Protein AF-A0A0F9F1D7-F1 (afdb_monomer)

Organism: NCBI:txid412755

Radius of gyration: 15.23 Å; Cα contacts (8 Å, |Δi|>4): 170; chains: 1; bounding box: 33×45×37 Å

Mean predicted aligned error: 4.62 Å

pLDDT: mean 89.48, std 8.18, range [47.28, 97.5]

Sequence (133 aa):
MADKKYTYIVGISDLEMTWRLFEKRTKYEIRKCPYEAWYSFGDLELLHGLEDFDKFHKETRPDRKINKEFIYQVWKDWKPNIRLYYCKGSFALISWGKEKGYYLMAARNKSYKTEGQPSMILWQVMKDLNELG

Foldseek 3Di:
DPDDDDDDDQDLLPVVVSLVPDDPVLVQLQVQQPWAKDKDPDDVSLLVVQVLQQVQQCVVCVVDPDHSVNVSVVPVVQPPQWIWMFIVQKIWIWGDDPPDIDGDDIGGDPPDDRSNRVSNRVSVVSVVVSVVD

Solvent-accessible surface area (backbone atoms only — not comparable to full-atom values): 7709 Å² total; per-residue (Å²): 132,86,82,84,86,82,83,92,84,79,77,42,91,49,56,67,62,41,56,67,70,48,52,74,64,58,55,47,33,33,69,64,25,93,63,72,54,49,62,46,91,49,72,68,57,36,56,60,51,31,55,57,37,33,58,19,24,47,76,72,40,69,89,52,97,70,49,44,68,58,52,52,49,55,43,66,75,40,57,86,41,44,40,49,32,36,17,90,65,23,37,36,37,36,36,47,63,83,88,49,74,44,85,75,45,66,22,41,50,81,92,54,85,77,59,22,32,65,49,32,35,53,52,46,52,44,51,55,51,43,75,75,89

Secondary structure (DSSP, 8-state):
-PPPP-------SSHHHHHHHS-HHHHHHHHT--S--EE--SHHHHHHHHHHHHHHHHHH-TT----HHHHHHHHHHHTTSEEEEEETTEEEEEEE-SS-EEEEEEEE-SSS--SSHHHHHHHHHHHHHHHT-

Structure (mmCIF, N/CA/C/O backbone):
data_AF-A0A0F9F1D7-F1
#
_entry.id   AF-A0A0F9F1D7-F1
#
loop_
_atom_site.group_PDB
_atom_site.id
_atom_site.type_symbol
_atom_site.label_atom_id
_atom_site.label_alt_id
_atom_site.label_comp_id
_atom_site.label_asym_id
_atom_site.label_entity_id
_atom_site.label_seq_id
_atom_site.pdbx_PDB_ins_code
_atom_site.Cartn_x
_atom_site.Cartn_y
_atom_site.Cartn_z
_atom_site.occupancy
_atom_site.B_iso_or_equiv
_atom_site.auth_seq_id
_atom_site.auth_comp_id
_atom_site.auth_asym_id
_atom_site.auth_atom_id
_atom_site.pdbx_PDB_model_num
ATOM 1 N N . MET A 1 1 ? -16.918 -29.710 -7.744 1.00 47.28 1 MET A N 1
ATOM 2 C CA . MET A 1 1 ? -16.231 -29.345 -6.484 1.00 47.28 1 MET A CA 1
ATOM 3 C C . MET A 1 1 ? -16.415 -27.849 -6.310 1.00 47.28 1 MET A C 1
ATOM 5 O O . MET A 1 1 ? -16.200 -27.141 -7.280 1.00 47.28 1 MET A O 1
ATOM 9 N N . ALA A 1 2 ? -16.906 -27.370 -5.166 1.00 55.31 2 ALA A N 1
ATOM 10 C CA . ALA A 1 2 ? -17.010 -25.929 -4.940 1.00 55.31 2 ALA A CA 1
ATOM 11 C C . ALA A 1 2 ? -15.601 -25.366 -4.710 1.00 55.31 2 ALA A C 1
ATOM 13 O O . ALA A 1 2 ? -14.898 -25.834 -3.811 1.00 55.31 2 ALA A O 1
ATOM 14 N N . ASP A 1 3 ? -15.185 -24.402 -5.529 1.00 61.19 3 ASP A N 1
ATOM 15 C CA . ASP A 1 3 ? -13.893 -23.737 -5.380 1.00 61.19 3 ASP A CA 1
ATOM 16 C C . ASP A 1 3 ? -13.820 -23.050 -4.012 1.00 61.19 3 ASP A C 1
ATOM 18 O O . ASP A 1 3 ? -14.597 -22.142 -3.700 1.00 61.19 3 ASP A O 1
ATOM 22 N N . LYS A 1 4 ? -12.890 -23.498 -3.164 1.00 67.88 4 LYS A N 1
ATOM 23 C CA . LYS A 1 4 ? -12.643 -22.874 -1.862 1.00 67.88 4 LYS A CA 1
ATOM 24 C C . LYS A 1 4 ? -12.042 -21.485 -2.087 1.00 67.88 4 LYS A C 1
ATOM 26 O O . LYS A 1 4 ? -10.984 -21.353 -2.697 1.00 67.88 4 LYS A O 1
ATOM 31 N N . LYS A 1 5 ? -12.707 -20.447 -1.573 1.00 78.50 5 LYS A N 1
ATOM 32 C CA . LYS A 1 5 ? -12.206 -19.066 -1.578 1.00 78.50 5 LYS A CA 1
ATOM 33 C C . LYS A 1 5 ? -11.454 -18.805 -0.275 1.00 78.50 5 LYS A C 1
ATOM 35 O O . LYS A 1 5 ? -12.018 -18.981 0.800 1.00 78.50 5 LYS A O 1
ATOM 40 N N . TYR A 1 6 ? -10.197 -18.387 -0.379 1.00 84.62 6 TYR A N 1
ATOM 41 C CA . TYR A 1 6 ? -9.348 -18.054 0.765 1.00 84.62 6 TYR A CA 1
ATOM 42 C C . TYR A 1 6 ? -9.098 -16.545 0.819 1.00 84.62 6 TYR A C 1
ATOM 44 O O . TYR A 1 6 ? -8.950 -15.890 -0.214 1.00 84.62 6 TYR A O 1
ATOM 52 N N . THR A 1 7 ? -9.037 -15.985 2.026 1.00 87.00 7 THR A N 1
ATOM 53 C CA . THR A 1 7 ? -8.677 -14.582 2.268 1.00 87.00 7 THR A CA 1
ATOM 54 C C . THR A 1 7 ? -7.705 -14.522 3.436 1.00 87.00 7 THR A C 1
ATOM 56 O O . THR A 1 7 ? -7.928 -15.161 4.461 1.00 87.00 7 THR A O 1
ATOM 59 N N . TYR A 1 8 ? -6.623 -13.767 3.269 1.00 88.56 8 TYR A N 1
ATOM 60 C CA . TYR A 1 8 ? -5.636 -13.545 4.319 1.00 88.56 8 TYR A CA 1
ATOM 61 C C . TYR A 1 8 ? -6.043 -12.336 5.157 1.00 88.56 8 TYR A C 1
ATOM 63 O O . TYR A 1 8 ? -6.393 -11.292 4.608 1.00 88.56 8 TYR A O 1
ATOM 71 N N . ILE A 1 9 ? -5.988 -12.486 6.478 1.00 91.56 9 ILE A N 1
ATOM 72 C CA . ILE A 1 9 ? -6.307 -11.438 7.448 1.00 91.56 9 ILE A CA 1
ATOM 73 C C . ILE A 1 9 ? -5.097 -11.282 8.365 1.00 91.56 9 ILE A C 1
ATOM 75 O O . ILE A 1 9 ? -4.538 -12.276 8.825 1.00 91.56 9 ILE A O 1
ATOM 79 N N . VAL A 1 10 ? -4.702 -10.037 8.620 1.00 92.00 10 VAL A N 1
ATOM 80 C CA . VAL A 1 10 ? -3.616 -9.691 9.540 1.00 92.00 10 VAL A CA 1
ATOM 81 C C . VAL A 1 10 ? -4.203 -8.804 10.630 1.00 92.00 10 VAL A C 1
ATOM 83 O O . VAL A 1 10 ? -4.831 -7.793 10.323 1.00 92.00 10 VAL A O 1
ATOM 86 N N . GLY A 1 11 ? -4.031 -9.199 11.891 1.00 93.44 11 GLY A N 1
ATOM 87 C CA . GLY A 1 11 ? -4.350 -8.336 13.025 1.00 93.44 11 GLY A CA 1
ATOM 88 C C . GLY A 1 11 ? -3.284 -7.254 13.144 1.00 93.44 11 GLY A C 1
ATOM 89 O O . GLY A 1 11 ? -2.107 -7.581 13.076 1.00 93.44 11 GLY A O 1
ATOM 90 N N . ILE A 1 12 ? -3.701 -5.996 13.280 1.00 94.50 12 ILE A N 1
ATOM 91 C CA . ILE A 1 12 ? -2.797 -4.835 13.362 1.00 94.50 12 ILE A CA 1
ATOM 92 C C . ILE A 1 12 ? -3.054 -3.969 14.597 1.00 94.50 12 ILE A C 1
ATOM 94 O O . ILE A 1 12 ? -2.462 -2.909 14.712 1.00 94.50 12 ILE A O 1
ATOM 98 N N . SER A 1 13 ? -3.925 -4.402 15.516 1.00 93.50 13 SER A N 1
ATOM 99 C CA . SER A 1 13 ? -4.264 -3.658 16.740 1.00 93.50 13 SER A CA 1
ATOM 100 C C . SER A 1 13 ? -3.064 -3.468 17.673 1.00 93.50 13 SER A C 1
ATOM 102 O O . SER A 1 13 ? -2.979 -2.465 18.368 1.00 93.50 13 SER A O 1
ATOM 104 N N . ASP A 1 14 ? -2.138 -4.430 17.668 1.00 95.88 14 ASP A N 1
ATOM 105 C CA . ASP A 1 14 ? -0.845 -4.362 18.345 1.00 95.88 14 ASP A CA 1
ATOM 106 C C . ASP A 1 14 ? 0.256 -4.537 17.292 1.00 95.88 14 ASP A C 1
ATOM 108 O O . ASP A 1 14 ? 0.583 -5.654 16.870 1.00 95.88 14 ASP A O 1
ATOM 112 N N . LEU A 1 15 ? 0.805 -3.416 16.822 1.00 96.44 15 LEU A N 1
ATOM 113 C CA . LEU A 1 15 ? 1.847 -3.407 15.797 1.00 96.44 15 LEU A CA 1
ATOM 114 C C . LEU A 1 15 ? 3.147 -4.060 16.269 1.00 96.44 15 LEU A C 1
ATOM 116 O O . LEU A 1 15 ? 3.869 -4.629 15.448 1.00 96.44 15 LEU A O 1
ATOM 120 N N . GLU A 1 16 ? 3.451 -4.018 17.566 1.00 96.50 16 GLU A N 1
ATOM 121 C CA . GLU A 1 16 ? 4.656 -4.640 18.101 1.00 96.50 16 GLU A CA 1
ATOM 122 C C . GLU A 1 16 ? 4.534 -6.165 18.052 1.00 96.50 16 GLU A C 1
ATOM 124 O O . GLU A 1 16 ? 5.430 -6.849 17.542 1.00 96.50 16 GLU A O 1
ATOM 129 N N . MET A 1 17 ? 3.406 -6.708 18.512 1.00 96.69 17 MET A N 1
ATOM 130 C CA . MET A 1 17 ? 3.106 -8.135 18.406 1.00 96.69 17 MET A CA 1
ATOM 131 C C . MET A 1 17 ? 3.064 -8.580 16.943 1.00 96.69 17 MET A C 1
ATOM 133 O O . MET A 1 17 ? 3.693 -9.574 16.574 1.00 96.69 17 MET A O 1
ATOM 137 N N . THR A 1 18 ? 2.386 -7.811 16.090 1.00 95.56 18 THR A N 1
ATOM 138 C CA . THR A 1 18 ? 2.301 -8.072 14.646 1.00 95.56 18 THR A CA 1
ATOM 139 C C . THR A 1 18 ? 3.692 -8.159 14.028 1.00 95.56 18 THR A C 1
ATOM 141 O O . THR A 1 18 ? 4.024 -9.135 13.351 1.00 95.56 18 THR A O 1
ATOM 144 N N . TRP A 1 19 ? 4.551 -7.183 14.333 1.00 96.50 19 TRP A N 1
ATOM 145 C CA . TRP A 1 19 ? 5.936 -7.184 13.891 1.00 96.50 19 TRP A CA 1
ATOM 146 C C . TRP A 1 19 ? 6.687 -8.413 14.398 1.00 96.50 19 TRP A C 1
ATOM 148 O O . TRP A 1 19 ? 7.386 -9.065 13.625 1.00 96.50 19 TRP A O 1
ATOM 158 N N . ARG A 1 20 ? 6.551 -8.780 15.678 1.00 96.69 20 ARG A N 1
ATOM 159 C CA . ARG A 1 20 ? 7.207 -9.965 16.256 1.00 96.69 20 ARG A CA 1
ATOM 160 C C . ARG A 1 20 ? 6.801 -11.252 15.535 1.00 96.69 20 ARG A C 1
ATOM 162 O O . ARG A 1 20 ? 7.693 -12.060 15.267 1.00 96.69 20 ARG A O 1
ATOM 169 N N . LEU A 1 21 ? 5.533 -11.393 15.152 1.00 95.62 21 LEU A N 1
ATOM 170 C CA . LEU A 1 21 ? 4.997 -12.565 14.451 1.00 95.62 21 LEU A CA 1
ATOM 171 C C . LEU A 1 21 ? 5.449 -12.685 12.990 1.00 95.62 21 LEU A C 1
ATOM 173 O O . LEU A 1 21 ? 5.417 -13.784 12.437 1.00 95.62 21 LEU A O 1
ATOM 177 N N . PHE A 1 22 ? 5.913 -11.606 12.354 1.00 95.25 22 PHE A N 1
ATOM 178 C CA . PHE A 1 22 ? 6.456 -11.711 11.002 1.00 95.25 22 PHE A CA 1
ATOM 179 C C . PHE A 1 22 ? 7.673 -12.636 10.934 1.00 95.25 22 PHE A C 1
ATOM 181 O O . PHE A 1 22 ? 8.603 -12.566 11.750 1.00 95.25 22 PHE A O 1
ATOM 188 N N . GLU A 1 23 ? 7.707 -13.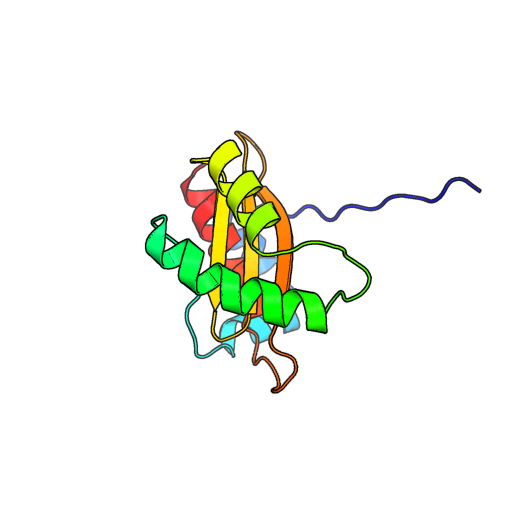450 9.880 1.00 95.50 23 GLU A N 1
ATOM 189 C CA . GLU A 1 23 ? 8.864 -14.268 9.541 1.00 95.50 23 GLU A CA 1
ATOM 190 C C . GLU A 1 23 ? 10.126 -13.410 9.380 1.00 95.50 23 GLU A C 1
ATOM 192 O O . GLU A 1 23 ? 10.086 -12.253 8.944 1.00 95.50 23 GLU A O 1
ATOM 197 N N . LYS A 1 24 ? 11.291 -14.009 9.663 1.00 96.69 24 LYS A N 1
ATOM 198 C CA . LYS A 1 24 ? 12.599 -13.353 9.500 1.00 96.69 24 LYS A CA 1
ATOM 199 C C . LYS A 1 24 ? 12.775 -12.769 8.093 1.00 96.69 24 LYS A C 1
ATOM 201 O O . LYS A 1 24 ? 13.319 -11.675 7.955 1.00 96.69 24 LYS A O 1
ATOM 206 N N . ARG A 1 25 ? 12.285 -13.471 7.064 1.00 94.75 25 ARG A N 1
ATOM 207 C CA . ARG A 1 25 ? 12.334 -13.012 5.671 1.00 94.75 25 ARG A CA 1
ATOM 208 C C . ARG A 1 25 ? 11.496 -11.754 5.457 1.00 94.75 25 ARG A C 1
ATOM 210 O O . ARG A 1 25 ? 12.012 -10.803 4.891 1.00 94.75 25 ARG A O 1
ATOM 217 N N . THR A 1 26 ? 10.259 -11.707 5.945 1.00 94.44 26 THR A N 1
ATOM 218 C CA . THR A 1 26 ? 9.391 -10.523 5.820 1.00 94.44 26 THR A CA 1
ATOM 219 C C . THR A 1 26 ? 10.015 -9.301 6.488 1.00 94.44 26 THR A C 1
ATOM 221 O O . THR A 1 26 ? 10.104 -8.240 5.876 1.00 94.44 26 THR A O 1
ATOM 224 N N . LYS A 1 27 ? 10.552 -9.465 7.704 1.00 96.94 27 LYS A N 1
ATOM 225 C CA . LYS A 1 27 ? 11.287 -8.397 8.403 1.00 96.94 27 LYS A CA 1
ATOM 226 C C . LYS A 1 27 ? 12.495 -7.911 7.599 1.00 96.94 27 LYS A C 1
ATOM 228 O O . LYS A 1 27 ? 12.753 -6.712 7.552 1.00 96.94 27 LYS A O 1
ATOM 233 N N . TYR A 1 28 ? 13.234 -8.831 6.975 1.00 96.56 28 TYR A N 1
ATOM 234 C CA . TYR A 1 28 ? 14.366 -8.499 6.109 1.00 96.56 28 TYR A CA 1
ATOM 235 C C . TYR A 1 28 ? 13.929 -7.737 4.852 1.00 96.56 28 TYR A C 1
ATOM 237 O O . TYR A 1 28 ? 14.544 -6.728 4.527 1.00 96.56 28 TYR A O 1
ATOM 245 N N . GLU A 1 29 ? 12.853 -8.162 4.180 1.00 95.81 29 GLU A N 1
ATOM 246 C CA . GLU A 1 29 ? 12.310 -7.461 3.009 1.00 95.81 29 GLU A CA 1
ATOM 247 C C . GLU A 1 29 ? 11.883 -6.028 3.342 1.00 95.81 29 GLU A C 1
ATOM 249 O O . GLU A 1 29 ? 12.144 -5.124 2.558 1.00 95.81 29 GLU A O 1
ATOM 254 N N . ILE A 1 30 ? 11.287 -5.802 4.515 1.00 96.12 30 ILE A N 1
ATOM 255 C CA . ILE A 1 30 ? 10.928 -4.451 4.965 1.00 96.12 30 ILE A CA 1
ATOM 256 C C . ILE A 1 30 ? 12.200 -3.636 5.241 1.00 96.12 30 ILE A C 1
ATOM 258 O O . ILE A 1 30 ? 12.360 -2.546 4.710 1.00 96.12 30 ILE A O 1
ATOM 262 N N . ARG A 1 31 ? 13.147 -4.169 6.024 1.00 95.75 31 ARG A N 1
ATOM 263 C CA . ARG A 1 31 ? 14.359 -3.432 6.435 1.00 95.75 31 ARG A CA 1
ATOM 264 C C . ARG A 1 31 ? 15.330 -3.122 5.302 1.00 95.75 31 ARG A C 1
ATOM 266 O O . ARG A 1 31 ? 16.044 -2.133 5.386 1.00 95.75 31 ARG A O 1
ATOM 273 N N . LYS A 1 32 ? 15.413 -3.982 4.286 1.00 94.94 32 LYS A N 1
ATOM 274 C CA . LYS A 1 32 ? 16.340 -3.778 3.166 1.00 94.94 32 LYS A CA 1
ATOM 275 C C . LYS A 1 32 ? 15.862 -2.696 2.195 1.00 94.94 32 LYS A C 1
ATOM 277 O O . LYS A 1 32 ? 16.652 -2.281 1.359 1.00 94.94 32 LYS A O 1
ATOM 282 N N . CYS A 1 33 ? 14.589 -2.298 2.260 1.00 95.50 33 CYS A N 1
ATOM 283 C CA . CYS A 1 33 ? 14.039 -1.277 1.379 1.00 95.50 33 CYS A CA 1
ATOM 284 C C . CYS A 1 33 ? 14.646 0.085 1.742 1.00 95.50 33 CYS A C 1
ATOM 286 O O . CYS A 1 33 ? 14.387 0.575 2.840 1.00 95.50 33 CYS A O 1
ATOM 288 N N . PRO A 1 34 ? 15.418 0.725 0.844 1.00 93.56 34 PRO A N 1
ATOM 289 C CA . PRO A 1 34 ? 16.074 1.998 1.143 1.00 93.56 34 PRO A CA 1
ATOM 290 C C . PRO A 1 34 ? 15.146 3.202 0.917 1.00 93.56 34 PRO A C 1
ATOM 292 O O . PRO A 1 34 ? 15.575 4.345 1.032 1.00 93.56 34 PRO A O 1
ATOM 295 N N . TYR A 1 35 ? 13.893 2.951 0.531 1.00 93.88 35 TYR A N 1
ATOM 296 C CA . TYR A 1 35 ? 12.896 3.968 0.224 1.00 93.88 35 TYR A CA 1
ATOM 297 C C . TYR A 1 35 ? 11.762 3.913 1.234 1.00 93.88 35 TYR A C 1
ATOM 299 O O . TYR A 1 35 ? 11.357 2.835 1.673 1.00 93.88 35 TYR A O 1
ATOM 307 N N . GLU A 1 36 ? 11.206 5.079 1.526 1.00 93.00 36 GLU A N 1
ATOM 308 C CA . GLU A 1 36 ? 10.002 5.210 2.333 1.00 93.00 36 GLU A CA 1
ATOM 309 C C . GLU A 1 36 ? 8.751 4.977 1.477 1.00 93.00 36 GLU A C 1
ATOM 311 O O . GLU A 1 36 ? 8.770 5.123 0.246 1.00 93.00 36 GLU A O 1
ATOM 316 N N . ALA A 1 37 ? 7.673 4.557 2.134 1.00 94.31 37 ALA A N 1
ATOM 317 C CA . ALA A 1 37 ? 6.357 4.451 1.526 1.00 94.31 37 ALA A CA 1
ATOM 318 C C . ALA A 1 37 ? 5.517 5.668 1.915 1.00 94.31 37 ALA A C 1
ATOM 320 O O . ALA A 1 37 ? 5.501 6.075 3.073 1.00 94.31 37 ALA A O 1
ATOM 321 N N . TRP A 1 38 ? 4.795 6.202 0.939 1.00 91.75 38 TRP A N 1
ATOM 322 C CA . TRP A 1 38 ? 3.959 7.391 1.067 1.00 91.75 38 TRP A CA 1
ATOM 323 C C . TRP A 1 38 ? 2.578 7.092 0.497 1.00 91.75 38 TRP A C 1
ATOM 325 O O . TRP A 1 38 ? 2.388 6.070 -0.167 1.00 91.75 38 TRP A O 1
ATOM 335 N N . TYR A 1 39 ? 1.618 7.981 0.716 1.00 89.06 39 TYR A N 1
ATOM 336 C CA . TYR A 1 39 ? 0.312 7.907 0.073 1.00 89.06 39 TYR A CA 1
ATOM 337 C C . TYR A 1 39 ? -0.085 9.258 -0.513 1.00 89.06 39 TYR A C 1
ATOM 339 O O . TYR A 1 39 ? 0.420 10.295 -0.099 1.00 89.06 39 TYR A O 1
ATOM 347 N N . SER A 1 40 ? -0.989 9.240 -1.490 1.00 82.06 40 SER A N 1
ATOM 348 C CA . SER A 1 40 ? -1.529 10.454 -2.108 1.00 82.06 40 SER A CA 1
ATOM 349 C C . SER A 1 40 ? -2.411 11.236 -1.126 1.00 82.06 40 SER A C 1
ATOM 351 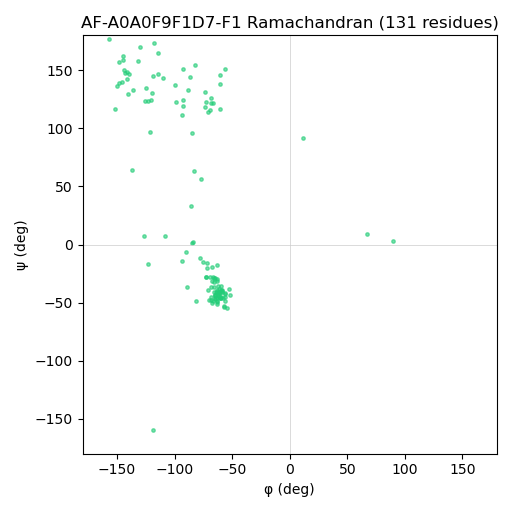O O . SER A 1 40 ? -3.389 10.674 -0.618 1.00 82.06 40 SER A O 1
ATOM 353 N N . PHE A 1 41 ? -2.136 12.526 -0.919 1.00 72.00 41 PHE A N 1
ATOM 354 C CA . PHE A 1 41 ? -2.923 13.398 -0.034 1.00 72.00 41 PHE A CA 1
ATOM 355 C C . PHE A 1 41 ? -4.022 14.183 -0.768 1.00 72.00 41 PHE A C 1
ATOM 357 O O . PHE A 1 41 ? -4.943 14.696 -0.133 1.00 72.00 41 PHE A O 1
ATOM 364 N N . GLY A 1 42 ? -3.979 14.244 -2.103 1.00 74.19 42 GLY A N 1
ATOM 365 C CA . GLY A 1 42 ? -4.936 15.012 -2.902 1.00 74.19 42 GLY A CA 1
ATOM 366 C C . GLY A 1 42 ? -5.080 14.542 -4.349 1.00 74.19 42 GLY A C 1
ATOM 367 O O . GLY A 1 42 ? -4.399 13.624 -4.803 1.00 74.19 42 GLY A O 1
ATOM 368 N N . ASP A 1 43 ? -5.994 15.191 -5.075 1.00 75.06 43 ASP A N 1
ATOM 369 C CA . ASP A 1 43 ? -6.387 14.819 -6.442 1.00 75.06 43 ASP A CA 1
ATOM 370 C C . ASP A 1 43 ? -5.213 14.863 -7.430 1.00 75.06 43 ASP A C 1
ATOM 372 O O . ASP A 1 43 ? -5.073 13.955 -8.244 1.00 75.06 43 ASP A O 1
ATOM 376 N N . LEU A 1 44 ? -4.352 15.882 -7.343 1.00 71.06 44 LEU A N 1
ATOM 377 C CA . LEU A 1 44 ? -3.214 16.057 -8.256 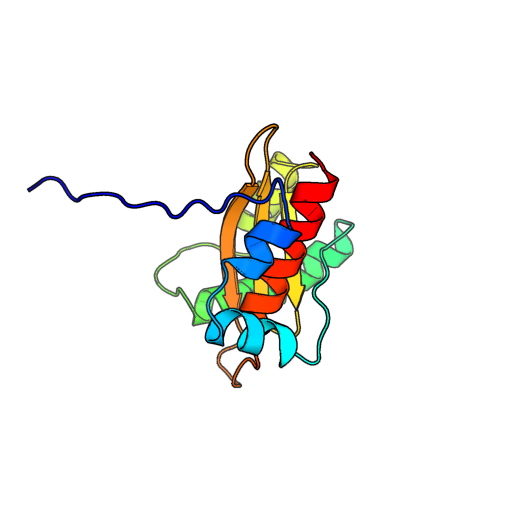1.00 71.06 44 LEU A CA 1
ATOM 378 C C . LEU A 1 44 ? -2.140 14.976 -8.069 1.00 71.06 44 LEU A C 1
ATOM 380 O O . LEU A 1 44 ? -1.706 14.362 -9.042 1.00 71.06 44 LEU A O 1
ATOM 384 N N . GLU A 1 45 ? -1.750 14.703 -6.822 1.00 76.06 45 GLU A N 1
ATOM 385 C CA . GLU A 1 45 ? -0.773 13.651 -6.504 1.00 76.06 45 GLU A CA 1
ATOM 386 C C . GLU A 1 45 ? -1.286 12.270 -6.901 1.00 76.06 45 GLU A C 1
ATOM 388 O O . GLU A 1 45 ? -0.538 11.451 -7.439 1.00 76.06 45 GLU A O 1
ATOM 393 N N . LEU A 1 46 ? -2.580 12.020 -6.679 1.00 80.50 46 LEU A N 1
ATOM 394 C CA . LEU A 1 46 ? -3.204 10.786 -7.117 1.00 80.50 46 LEU A CA 1
ATOM 395 C C . LEU A 1 46 ? -3.168 10.663 -8.640 1.00 80.50 46 LEU A C 1
ATOM 397 O O . LEU A 1 46 ? -2.775 9.614 -9.132 1.00 80.50 46 LEU A O 1
ATOM 401 N N . LEU A 1 47 ? -3.567 11.698 -9.386 1.00 80.00 47 LEU A N 1
ATOM 402 C CA . LEU A 1 47 ? -3.602 11.639 -10.850 1.00 80.00 47 LEU A CA 1
ATOM 403 C C . LEU A 1 47 ? -2.232 11.281 -11.432 1.00 80.00 47 LEU A C 1
ATOM 405 O O . LEU A 1 47 ? -2.165 10.408 -12.293 1.00 80.00 47 LEU A O 1
ATOM 409 N N . HIS A 1 48 ? -1.152 11.871 -10.912 1.00 79.00 48 HIS A N 1
ATOM 410 C CA . HIS A 1 48 ? 0.208 11.517 -11.326 1.00 79.00 48 HIS A CA 1
ATOM 411 C C . HIS A 1 48 ? 0.555 10.068 -10.949 1.00 79.00 48 HIS A C 1
ATOM 413 O O . HIS A 1 48 ? 1.044 9.306 -11.782 1.00 79.00 48 HIS A O 1
ATOM 419 N N . GLY A 1 49 ? 0.248 9.650 -9.717 1.00 85.75 49 GLY A N 1
ATOM 420 C CA . GLY A 1 49 ? 0.485 8.275 -9.269 1.00 85.75 49 GLY A CA 1
ATOM 421 C C . GLY A 1 49 ? -0.324 7.226 -10.041 1.00 85.75 49 GLY A C 1
ATOM 422 O O . GLY A 1 49 ? 0.133 6.096 -10.205 1.00 85.75 49 GLY A O 1
ATOM 423 N N . LEU A 1 50 ? -1.508 7.584 -10.547 1.00 88.38 50 LEU A N 1
ATOM 424 C CA . LEU A 1 50 ? -2.381 6.683 -11.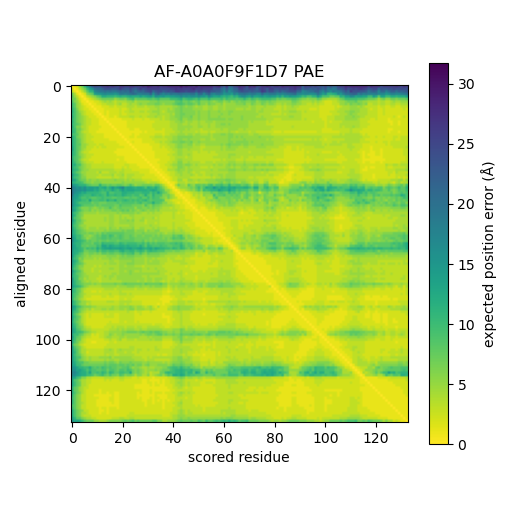295 1.00 88.38 50 LEU A CA 1
ATOM 425 C C . LEU A 1 50 ? -1.865 6.364 -12.696 1.00 88.38 50 LEU A C 1
ATOM 427 O O . LEU A 1 50 ? -2.157 5.278 -13.194 1.00 88.38 50 LEU A O 1
ATOM 431 N N . GLU A 1 51 ? -1.102 7.256 -13.328 1.00 88.94 51 GLU A N 1
ATOM 432 C CA . GLU A 1 51 ? -0.507 6.966 -14.638 1.00 88.94 51 GLU A CA 1
ATOM 433 C C . GLU A 1 51 ? 0.538 5.855 -14.531 1.00 88.94 51 GLU A C 1
ATOM 435 O O . GLU A 1 51 ? 0.472 4.856 -15.255 1.00 88.94 51 GLU A O 1
ATOM 440 N N . ASP A 1 52 ? 1.444 5.982 -13.561 1.00 89.69 52 ASP A N 1
ATOM 441 C CA . ASP A 1 52 ? 2.431 4.950 -13.254 1.00 89.69 52 ASP A CA 1
ATOM 442 C C . ASP A 1 52 ? 1.763 3.666 -12.750 1.00 89.69 52 ASP A C 1
ATOM 444 O O . ASP A 1 52 ? 2.138 2.564 -13.165 1.00 89.69 52 ASP A O 1
ATOM 448 N N . PHE A 1 53 ? 0.738 3.790 -11.899 1.00 90.25 53 PHE A N 1
ATOM 449 C CA . PHE A 1 53 ? -0.031 2.642 -11.434 1.00 90.25 53 PHE A CA 1
ATOM 450 C C . PHE A 1 53 ? -0.634 1.862 -12.600 1.00 90.25 53 PHE A C 1
ATOM 452 O O . PHE A 1 53 ? -0.441 0.653 -12.679 1.00 90.25 53 PHE A O 1
ATOM 459 N N . ASP A 1 54 ? -1.365 2.532 -13.493 1.00 90.69 54 ASP A N 1
ATOM 460 C CA . ASP A 1 54 ? -2.061 1.902 -14.616 1.00 90.69 54 ASP A CA 1
ATOM 461 C C . ASP A 1 54 ? -1.072 1.208 -15.556 1.00 90.69 54 ASP A C 1
ATOM 463 O O . ASP A 1 54 ? -1.248 0.035 -15.902 1.00 90.69 54 ASP A O 1
ATOM 467 N N . LYS A 1 55 ? 0.036 1.885 -15.880 1.00 90.25 55 LYS A N 1
ATOM 468 C CA . LYS A 1 55 ? 1.129 1.306 -16.666 1.00 90.25 55 LYS A CA 1
ATOM 469 C C . LYS A 1 55 ? 1.645 0.006 -16.040 1.00 90.25 55 LYS A C 1
ATOM 471 O O . LYS A 1 55 ? 1.646 -1.043 -16.686 1.00 90.25 55 LYS A O 1
ATOM 476 N N . PHE A 1 56 ? 2.038 0.043 -14.769 1.00 90.25 56 PHE A N 1
ATOM 477 C CA . PHE A 1 56 ? 2.614 -1.117 -14.085 1.00 90.25 56 PHE A CA 1
ATOM 478 C C . PHE A 1 56 ? 1.583 -2.207 -13.759 1.00 90.25 56 PHE A C 1
ATOM 480 O O . PHE A 1 56 ? 1.922 -3.397 -13.684 1.00 90.25 56 PHE A O 1
ATOM 487 N N . HIS A 1 57 ? 0.317 -1.835 -13.570 1.00 88.25 57 HIS A N 1
ATOM 488 C CA . HIS A 1 57 ? -0.769 -2.781 -13.354 1.00 88.25 57 HIS A CA 1
ATOM 489 C C . HIS A 1 57 ? -1.031 -3.588 -14.621 1.00 88.25 57 HIS A C 1
ATOM 491 O O . HIS A 1 57 ? -1.082 -4.812 -14.535 1.00 88.25 57 HIS A O 1
ATOM 497 N N . LYS A 1 58 ? -1.084 -2.944 -15.794 1.00 87.50 58 LYS A N 1
ATOM 498 C CA . LYS A 1 58 ? -1.226 -3.618 -17.097 1.00 87.50 58 L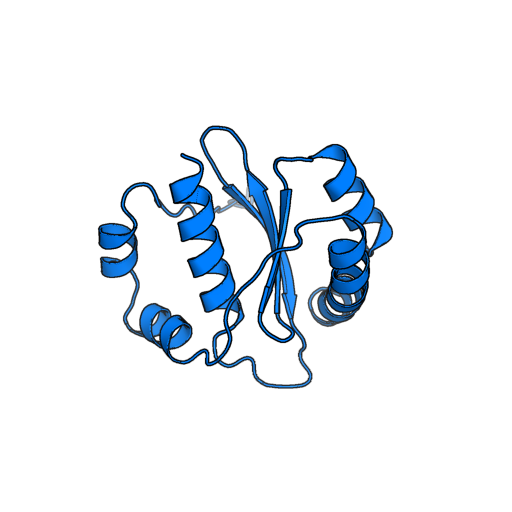YS A CA 1
ATOM 499 C C . LYS A 1 58 ? -0.089 -4.603 -17.373 1.00 87.50 58 LYS A C 1
ATOM 501 O O . LYS A 1 58 ? -0.340 -5.717 -17.820 1.00 87.50 58 LYS A O 1
ATOM 506 N N . GLU A 1 59 ? 1.148 -4.249 -17.027 1.00 85.62 59 GLU A N 1
ATOM 507 C CA . GLU A 1 59 ? 2.300 -5.161 -17.135 1.00 85.62 59 GLU A CA 1
ATOM 508 C C . GLU A 1 59 ? 2.200 -6.364 -16.178 1.00 85.62 59 GLU A C 1
ATOM 510 O O . GLU A 1 59 ? 2.706 -7.459 -16.453 1.00 85.62 59 GLU A O 1
ATOM 515 N N . THR A 1 60 ? 1.583 -6.172 -15.009 1.00 81.38 60 THR A N 1
ATOM 516 C CA . THR A 1 60 ? 1.504 -7.194 -13.955 1.00 81.38 60 THR A CA 1
ATOM 517 C C . THR A 1 60 ? 0.286 -8.099 -14.083 1.00 81.38 60 THR A C 1
ATOM 519 O O . THR A 1 60 ? 0.397 -9.294 -13.806 1.00 81.38 60 THR A O 1
ATOM 522 N N . ARG A 1 61 ? -0.844 -7.541 -14.508 1.00 82.12 61 ARG A N 1
ATOM 523 C CA . ARG A 1 61 ? -2.165 -8.163 -14.609 1.00 82.12 61 ARG A CA 1
ATOM 524 C C . ARG A 1 61 ? -2.835 -7.780 -15.934 1.00 82.12 61 ARG A C 1
ATOM 526 O O . ARG A 1 61 ? -3.883 -7.136 -15.918 1.00 82.12 61 ARG A O 1
ATOM 533 N N . PRO A 1 62 ? -2.267 -8.188 -17.085 1.00 81.69 62 PRO A N 1
ATOM 534 C CA . PRO A 1 62 ? -2.861 -7.897 -18.393 1.00 81.69 62 PRO A CA 1
ATOM 535 C C . PRO A 1 62 ? -4.245 -8.546 -18.568 1.00 81.69 62 PRO A C 1
ATOM 537 O O . PRO A 1 62 ? -5.019 -8.134 -19.425 1.00 81.69 62 PRO A O 1
ATOM 540 N N . ASP A 1 63 ? -4.577 -9.540 -17.735 1.00 84.88 63 ASP A N 1
ATOM 541 C CA . ASP A 1 63 ? -5.890 -10.184 -17.659 1.00 84.88 63 ASP A CA 1
ATOM 542 C C . ASP A 1 63 ? -7.002 -9.260 -17.128 1.00 84.88 63 ASP A C 1
ATOM 544 O O . ASP A 1 63 ? -8.185 -9.532 -17.337 1.00 84.88 63 ASP A O 1
ATOM 548 N N . ARG A 1 64 ? -6.652 -8.170 -16.434 1.00 78.81 64 ARG A N 1
ATOM 549 C CA . ARG A 1 64 ? -7.617 -7.257 -15.815 1.00 78.81 64 ARG A CA 1
ATOM 550 C C . ARG A 1 64 ? -7.852 -6.032 -16.696 1.00 78.81 64 ARG A C 1
ATOM 552 O O . ARG A 1 64 ? -6.937 -5.268 -16.977 1.00 78.81 64 ARG A O 1
ATOM 559 N N . LYS A 1 65 ? -9.114 -5.795 -17.071 1.00 79.81 65 LYS A N 1
ATOM 560 C CA . LYS A 1 65 ? -9.551 -4.592 -17.803 1.00 79.81 65 LYS A CA 1
ATOM 561 C C . LYS A 1 65 ? -9.792 -3.420 -16.847 1.00 79.81 65 LYS A C 1
ATOM 563 O O . LYS A 1 65 ? -10.924 -2.981 -16.678 1.00 79.81 65 LYS A O 1
ATOM 568 N N . ILE A 1 66 ? -8.742 -2.975 -16.167 1.00 83.75 66 ILE A N 1
ATOM 569 C CA . ILE A 1 66 ? -8.810 -1.896 -15.176 1.00 83.75 66 ILE A CA 1
ATOM 570 C C . ILE A 1 66 ? -7.824 -0.816 -15.609 1.00 83.75 66 ILE A C 1
ATOM 572 O O . ILE A 1 66 ? -6.655 -1.122 -15.828 1.00 83.75 66 ILE A O 1
ATOM 576 N N . ASN A 1 67 ? -8.318 0.409 -15.793 1.00 87.12 67 ASN A N 1
ATOM 577 C CA . ASN A 1 67 ? -7.547 1.570 -16.237 1.00 87.12 67 ASN A CA 1
ATOM 578 C C . ASN A 1 67 ? -7.534 2.676 -15.170 1.00 87.12 67 ASN A C 1
ATOM 580 O O . ASN A 1 67 ? -8.227 2.584 -14.151 1.00 87.12 67 ASN A O 1
ATOM 584 N N . LYS A 1 68 ? -6.751 3.734 -15.411 1.00 88.56 68 LYS A N 1
ATOM 585 C CA . LYS A 1 68 ? -6.642 4.865 -14.481 1.00 88.56 68 LYS A CA 1
ATOM 586 C C . LYS A 1 68 ? -7.981 5.559 -14.224 1.00 88.56 68 LYS A C 1
ATOM 588 O O . LYS A 1 68 ? -8.236 5.948 -13.090 1.00 88.56 68 LYS A O 1
ATOM 593 N N . GLU A 1 69 ? -8.855 5.662 -15.226 1.00 89.75 69 GLU A N 1
ATOM 594 C CA . GLU A 1 69 ? -10.170 6.301 -15.097 1.00 89.75 69 GLU A CA 1
ATOM 595 C C . GLU A 1 69 ? -11.074 5.531 -14.129 1.00 89.75 69 GLU A C 1
ATOM 597 O O . GLU A 1 69 ? -11.701 6.132 -13.258 1.00 89.75 69 GLU A O 1
ATOM 602 N N . PHE A 1 70 ? -11.090 4.198 -14.224 1.00 88.94 70 PHE A N 1
ATOM 603 C CA . PHE A 1 70 ? -11.814 3.346 -13.285 1.00 88.94 70 PHE A CA 1
ATOM 604 C C . PHE A 1 70 ? -11.292 3.517 -11.854 1.00 88.94 70 PHE A C 1
ATOM 606 O O . PHE A 1 70 ? -12.079 3.679 -10.924 1.00 88.94 70 PHE A O 1
ATOM 613 N N . ILE A 1 71 ? -9.969 3.513 -11.664 1.00 87.75 71 ILE A N 1
ATOM 614 C CA . ILE A 1 71 ? -9.370 3.653 -10.328 1.00 87.75 71 ILE A CA 1
ATOM 615 C C . ILE A 1 71 ? -9.653 5.043 -9.751 1.00 87.75 71 ILE A C 1
ATOM 617 O O . ILE A 1 71 ? -9.979 5.161 -8.571 1.00 87.75 71 ILE A O 1
ATOM 621 N N . TYR A 1 72 ? -9.573 6.087 -10.577 1.00 89.19 72 TYR A N 1
ATOM 622 C CA . TYR A 1 72 ? -9.905 7.450 -10.175 1.00 89.19 72 TYR A CA 1
ATOM 623 C C . TYR A 1 72 ? -11.371 7.577 -9.748 1.00 89.19 72 TYR A C 1
ATOM 625 O O . TYR A 1 72 ? -11.657 8.217 -8.737 1.00 89.19 72 TYR A O 1
ATOM 633 N N . GLN A 1 73 ? -12.290 6.929 -10.471 1.00 90.00 73 GLN A N 1
ATOM 634 C CA . GLN A 1 73 ? -13.706 6.902 -10.108 1.00 90.00 73 GLN A CA 1
ATOM 635 C C . GLN A 1 73 ? -13.927 6.193 -8.764 1.00 90.00 73 GLN A C 1
ATOM 637 O O . GLN A 1 73 ? -14.533 6.772 -7.867 1.00 90.00 73 GLN A O 1
ATOM 642 N N . VAL A 1 74 ? -13.353 4.997 -8.579 1.00 89.12 74 VAL A N 1
ATOM 643 C CA . VAL A 1 74 ? -13.410 4.267 -7.296 1.00 89.12 74 VAL A CA 1
ATOM 644 C C . VAL A 1 74 ? -12.852 5.116 -6.154 1.00 89.12 74 VAL A C 1
ATOM 646 O O . VAL A 1 74 ? -13.425 5.157 -5.068 1.00 89.12 74 VAL A O 1
ATOM 649 N N . TRP A 1 75 ? -11.747 5.823 -6.393 1.00 88.31 75 TRP A N 1
ATOM 650 C CA . TRP A 1 75 ? -11.168 6.708 -5.394 1.00 88.31 75 TRP A CA 1
ATOM 651 C C . TRP A 1 75 ? -12.098 7.866 -5.027 1.00 88.31 75 TRP A C 1
ATOM 653 O O . TRP A 1 75 ? -12.294 8.132 -3.843 1.00 88.31 75 TRP A O 1
ATOM 663 N N . LYS A 1 76 ? -12.700 8.533 -6.020 1.00 89.56 76 LYS A N 1
ATOM 664 C CA . LYS A 1 76 ? -13.672 9.609 -5.787 1.00 89.56 76 LYS A CA 1
ATOM 665 C C . LYS A 1 76 ? -14.860 9.141 -4.959 1.00 89.56 76 LYS A C 1
ATOM 667 O O . LYS A 1 76 ? -15.229 9.828 -4.010 1.00 89.56 76 LYS A O 1
ATOM 672 N N . ASP A 1 77 ? -15.413 7.984 -5.299 1.00 91.88 77 ASP A N 1
ATOM 673 C CA . ASP A 1 77 ? -16.622 7.464 -4.664 1.00 91.88 77 ASP A CA 1
ATOM 674 C C . ASP A 1 77 ? -16.382 7.037 -3.211 1.00 91.88 77 ASP A C 1
ATOM 676 O O . ASP A 1 77 ? -17.311 7.038 -2.406 1.00 91.88 77 ASP A O 1
ATOM 680 N N . TRP A 1 78 ? -15.155 6.629 -2.866 1.00 91.38 78 TRP A N 1
ATOM 681 C CA . TRP A 1 78 ? -14.843 6.022 -1.563 1.00 91.38 78 TRP A CA 1
ATOM 682 C C . TRP A 1 78 ? -14.035 6.933 -0.635 1.00 91.38 78 TRP A C 1
ATOM 684 O O . TRP A 1 78 ? -13.600 6.502 0.435 1.00 91.38 78 TRP A O 1
ATOM 694 N N . LYS A 1 79 ? -13.824 8.198 -1.008 1.00 87.31 79 LYS A N 1
ATOM 695 C CA . LYS A 1 79 ? -13.219 9.187 -0.112 1.00 87.31 79 LYS A CA 1
ATOM 696 C C . LYS A 1 79 ? -14.056 9.396 1.163 1.00 87.31 79 LYS A C 1
ATOM 698 O O . LYS A 1 79 ? -15.281 9.405 1.086 1.00 87.31 79 LYS A O 1
ATOM 703 N N . PRO A 1 80 ? -13.410 9.653 2.319 1.00 88.81 80 PRO A N 1
ATOM 704 C CA . PRO A 1 80 ? -11.959 9.754 2.520 1.00 88.81 80 PRO A CA 1
ATOM 705 C C . PRO A 1 80 ? -11.271 8.395 2.747 1.00 88.81 80 PRO A C 1
ATOM 707 O O . PRO A 1 80 ? -10.064 8.355 2.961 1.00 88.81 80 PRO A O 1
ATOM 710 N N . ASN A 1 81 ? -12.017 7.292 2.709 1.00 93.38 81 ASN A N 1
ATOM 711 C CA . ASN A 1 81 ? -11.604 5.966 3.157 1.00 93.38 81 ASN A CA 1
ATOM 712 C C . ASN A 1 81 ? -10.845 5.138 2.106 1.00 93.38 81 ASN A C 1
ATOM 714 O O . ASN A 1 81 ? -10.967 3.911 2.055 1.00 93.38 81 ASN A O 1
ATOM 718 N N . ILE A 1 82 ? -10.073 5.802 1.247 1.00 93.12 82 ILE A N 1
ATOM 719 C CA . ILE A 1 82 ? -9.286 5.162 0.195 1.00 93.12 82 ILE A CA 1
ATOM 720 C C . ILE A 1 82 ? -8.027 5.970 -0.125 1.00 93.12 82 ILE A C 1
ATOM 722 O O . ILE A 1 82 ? -8.059 7.196 -0.242 1.00 93.12 82 ILE A O 1
ATOM 726 N N . ARG A 1 83 ? -6.896 5.275 -0.274 1.00 93.38 83 ARG A N 1
ATOM 727 C CA . ARG A 1 83 ? -5.579 5.862 -0.547 1.00 93.38 83 ARG A CA 1
ATOM 728 C C . ARG A 1 83 ? -4.787 5.006 -1.523 1.00 93.38 83 ARG A C 1
ATOM 730 O O . ARG A 1 83 ? -4.812 3.775 -1.457 1.00 93.38 83 ARG A O 1
ATOM 737 N N . LEU A 1 84 ? -4.043 5.678 -2.397 1.00 93.81 84 LEU A N 1
ATOM 738 C CA . LEU A 1 84 ? -2.998 5.054 -3.192 1.00 93.81 84 LEU A CA 1
ATOM 739 C C . LEU A 1 84 ? -1.667 5.217 -2.459 1.00 93.81 84 LEU A C 1
ATOM 741 O O . LEU A 1 84 ? -1.150 6.326 -2.348 1.00 93.81 84 LEU A O 1
ATOM 745 N N . TYR A 1 85 ? -1.126 4.107 -1.973 1.00 95.25 85 TYR A N 1
ATOM 746 C CA . TYR A 1 85 ? 0.212 4.028 -1.411 1.00 95.25 85 TYR A CA 1
ATOM 747 C C . TYR A 1 85 ? 1.235 3.767 -2.509 1.00 95.25 85 TYR A C 1
ATOM 749 O O . TYR A 1 85 ? 0.972 2.992 -3.433 1.00 95.25 85 TYR A O 1
ATOM 757 N N . TYR A 1 86 ? 2.421 4.353 -2.384 1.00 93.88 86 TYR A N 1
ATOM 758 C CA . TYR A 1 86 ? 3.520 4.152 -3.315 1.00 93.88 86 TYR A CA 1
ATOM 759 C C . TYR A 1 86 ? 4.881 4.129 -2.616 1.00 93.88 86 TYR A C 1
ATOM 761 O O . TYR A 1 86 ? 5.118 4.794 -1.611 1.00 93.88 86 TYR A O 1
ATOM 769 N N . CYS A 1 87 ? 5.796 3.345 -3.176 1.00 94.19 87 CYS A N 1
ATOM 770 C CA . CYS A 1 87 ? 7.200 3.272 -2.792 1.00 94.19 87 CYS A CA 1
ATOM 771 C C . CYS A 1 87 ? 7.989 2.859 -4.035 1.00 94.19 87 CYS A C 1
ATOM 773 O O . CYS A 1 87 ? 7.729 1.787 -4.577 1.00 94.19 87 CYS A O 1
ATOM 775 N N . LYS A 1 88 ? 8.886 3.731 -4.517 1.00 91.12 88 LYS A N 1
ATOM 776 C CA . LYS A 1 88 ? 9.667 3.626 -5.770 1.00 91.12 88 LYS A CA 1
ATOM 777 C C . LYS A 1 88 ? 9.217 2.508 -6.733 1.00 91.12 88 LYS A C 1
ATOM 779 O O . LYS A 1 88 ? 9.678 1.369 -6.650 1.00 91.12 88 LYS A O 1
ATOM 784 N N . GLY A 1 89 ? 8.319 2.855 -7.657 1.00 88.94 89 GLY A N 1
ATOM 785 C CA . GLY A 1 89 ? 7.817 1.958 -8.707 1.00 88.94 89 GLY A CA 1
ATOM 786 C C . GLY A 1 89 ? 6.961 0.785 -8.222 1.00 88.94 89 GLY A C 1
ATOM 787 O O . GLY A 1 89 ? 6.650 -0.092 -9.020 1.00 88.94 89 GLY A O 1
ATOM 788 N N . SER A 1 90 ? 6.579 0.745 -6.948 1.00 93.62 90 SER A N 1
ATOM 789 C CA . SER A 1 90 ? 5.565 -0.156 -6.399 1.00 93.62 90 SER A CA 1
ATOM 790 C C . SER A 1 90 ? 4.413 0.657 -5.831 1.00 93.62 90 SER A C 1
ATOM 792 O O . SER A 1 90 ? 4.627 1.734 -5.277 1.00 93.62 90 SER A O 1
ATOM 794 N N . PHE A 1 91 ? 3.202 0.126 -5.956 1.00 93.94 91 PHE A N 1
ATOM 795 C CA . PHE A 1 91 ? 1.981 0.809 -5.561 1.00 93.94 91 PHE A CA 1
ATOM 796 C C . PHE A 1 91 ? 0.952 -0.161 -4.982 1.00 93.94 91 PHE A C 1
ATOM 798 O O . PHE A 1 91 ? 0.875 -1.320 -5.404 1.00 93.94 91 PHE A O 1
ATOM 805 N N . ALA A 1 92 ? 0.118 0.340 -4.074 1.00 94.62 92 ALA A N 1
ATOM 806 C CA . ALA A 1 92 ? -1.008 -0.374 -3.489 1.00 94.62 92 ALA A CA 1
ATOM 807 C C . ALA A 1 92 ? -2.217 0.551 -3.322 1.00 94.62 92 ALA A C 1
ATOM 809 O O . ALA A 1 92 ? -2.103 1.613 -2.720 1.00 94.62 92 ALA A O 1
ATOM 810 N N . LEU A 1 93 ? -3.384 0.128 -3.801 1.00 93.50 93 LEU A N 1
ATOM 811 C CA . LEU A 1 93 ? -4.646 0.806 -3.520 1.00 93.50 93 LEU A CA 1
ATOM 812 C C . LEU A 1 93 ? -5.296 0.160 -2.296 1.00 93.50 93 LEU A C 1
ATOM 814 O O . LEU A 1 93 ? -5.611 -1.036 -2.318 1.00 93.50 93 LEU A O 1
ATOM 818 N N . ILE A 1 94 ? -5.488 0.955 -1.249 1.00 95.75 94 ILE A N 1
ATOM 819 C CA . ILE A 1 94 ? -6.033 0.525 0.038 1.00 95.75 94 ILE A CA 1
ATOM 820 C C . ILE A 1 94 ? -7.315 1.290 0.313 1.00 95.75 94 ILE A C 1
ATOM 822 O O . ILE A 1 94 ? -7.313 2.516 0.236 1.00 95.75 94 ILE A O 1
ATOM 826 N N . SER A 1 95 ? -8.382 0.586 0.682 1.00 95.38 95 SER A N 1
ATOM 827 C CA . SER A 1 95 ? -9.552 1.201 1.315 1.00 95.38 95 SER A CA 1
ATOM 828 C C . SER A 1 95 ? -9.717 0.712 2.743 1.00 95.38 95 SER A C 1
ATOM 830 O O . SER A 1 95 ? -9.110 -0.283 3.135 1.00 95.38 95 SER A O 1
ATOM 832 N N . TRP A 1 96 ? -10.528 1.395 3.542 1.00 95.69 96 TRP A N 1
ATOM 833 C CA . TRP A 1 96 ? -10.827 0.952 4.900 1.00 95.69 96 TRP A CA 1
ATOM 834 C C . TRP A 1 96 ? -12.258 1.274 5.317 1.00 95.69 96 TRP A C 1
ATOM 836 O O . TRP A 1 96 ? -12.933 2.111 4.733 1.00 95.69 96 TRP A O 1
ATOM 846 N N . GLY A 1 97 ? -12.746 0.553 6.316 1.00 93.00 97 GLY A N 1
ATOM 847 C CA . GLY A 1 97 ? -13.979 0.860 7.029 1.00 93.00 97 GLY A CA 1
ATOM 848 C C . GLY A 1 97 ? -13.686 1.103 8.504 1.00 93.00 97 GLY A C 1
ATOM 849 O O . GLY A 1 97 ? -12.546 1.353 8.877 1.00 93.00 97 GLY A O 1
ATOM 850 N N . LYS A 1 98 ? -14.714 0.975 9.346 1.00 87.19 98 LYS A N 1
ATOM 851 C CA . LYS A 1 98 ? -14.574 1.137 10.802 1.00 87.19 98 LYS A CA 1
ATOM 852 C C . LYS A 1 98 ? -13.719 0.062 11.479 1.00 87.19 98 LYS A C 1
ATOM 854 O O . LYS A 1 98 ? -13.183 0.324 12.536 1.00 87.19 98 LYS A O 1
ATOM 859 N N . GLU A 1 99 ? -13.656 -1.143 10.914 1.00 88.88 99 GLU A N 1
ATOM 860 C CA . GLU A 1 99 ? -13.028 -2.296 11.586 1.00 88.88 99 GLU A CA 1
ATOM 861 C C . GLU A 1 99 ? -11.895 -2.940 10.779 1.00 88.88 99 GLU A C 1
ATOM 863 O O . GLU A 1 99 ? -11.166 -3.787 11.293 1.00 88.88 99 GLU A O 1
ATOM 868 N N . LYS A 1 100 ? -11.805 -2.652 9.473 1.00 92.62 100 LYS A N 1
ATOM 869 C CA . LYS A 1 100 ? -10.933 -3.391 8.548 1.00 92.62 100 LYS A CA 1
ATOM 870 C C . LYS A 1 100 ? -10.419 -2.504 7.427 1.00 92.62 100 LYS A C 1
ATOM 872 O O . LYS A 1 100 ? -11.188 -1.753 6.829 1.00 92.62 100 LYS A O 1
ATOM 877 N N . GLY A 1 101 ? -9.146 -2.687 7.091 1.00 95.00 101 GLY A N 1
ATOM 878 C CA . GLY A 1 101 ? -8.560 -2.258 5.825 1.00 95.00 101 GLY A CA 1
ATOM 879 C C . GLY A 1 101 ? -8.611 -3.362 4.769 1.00 95.00 101 GLY A C 1
ATOM 880 O O . GLY A 1 101 ? -8.557 -4.552 5.085 1.00 95.00 101 GLY A O 1
ATOM 881 N N . TYR A 1 102 ? -8.680 -2.966 3.503 1.00 95.44 102 TYR A N 1
ATOM 882 C CA . TYR A 1 102 ? -8.747 -3.845 2.345 1.00 95.44 102 TYR A CA 1
ATOM 883 C C . TYR A 1 102 ? -7.635 -3.498 1.358 1.00 95.44 102 TYR A C 1
ATOM 885 O O . TYR A 1 102 ? -7.544 -2.375 0.864 1.00 95.44 102 TYR A O 1
ATOM 893 N N . TYR A 1 103 ? -6.809 -4.492 1.029 1.00 94.81 103 TYR A N 1
ATOM 894 C CA . TYR A 1 103 ? -5.819 -4.396 -0.041 1.00 94.81 103 TYR A CA 1
ATOM 895 C C . TYR A 1 103 ? -6.473 -4.732 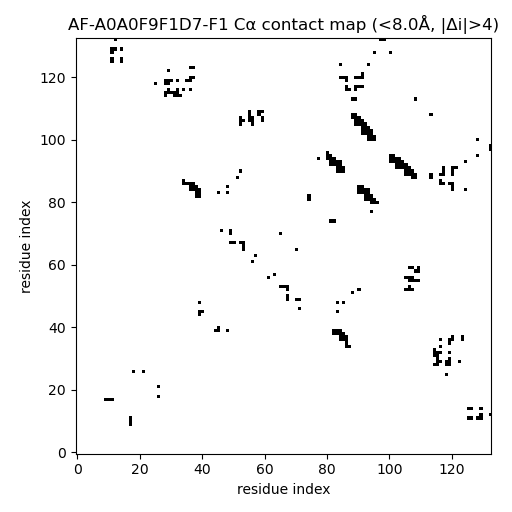-1.383 1.00 94.81 103 TYR A C 1
ATOM 897 O O . TYR A 1 103 ? -6.642 -5.901 -1.729 1.00 94.81 103 TYR A O 1
ATOM 905 N N . LEU A 1 104 ? -6.891 -3.701 -2.118 1.00 92.06 104 LEU A N 1
ATOM 906 C CA . LEU A 1 104 ? -7.723 -3.858 -3.312 1.00 92.06 104 LEU A CA 1
ATOM 907 C C . LEU A 1 104 ? -6.888 -4.224 -4.538 1.00 92.06 104 LEU A C 1
ATOM 909 O O . LEU A 1 104 ? -7.228 -5.131 -5.305 1.00 92.06 104 LEU A O 1
ATOM 913 N N . MET A 1 105 ? -5.807 -3.472 -4.754 1.00 91.19 105 MET A N 1
ATOM 914 C CA . MET A 1 105 ? -5.011 -3.550 -5.974 1.00 91.19 105 MET A CA 1
ATOM 915 C C . MET A 1 105 ? -3.547 -3.253 -5.714 1.00 91.19 105 MET A C 1
ATOM 917 O O . MET A 1 105 ? -3.193 -2.553 -4.771 1.00 91.19 105 MET A O 1
ATOM 921 N N . ALA A 1 106 ? -2.707 -3.753 -6.614 1.00 92.06 106 ALA A N 1
ATOM 922 C CA . ALA A 1 106 ? -1.271 -3.574 -6.569 1.00 92.06 106 ALA A CA 1
ATOM 923 C C . ALA A 1 106 ? -0.719 -3.368 -7.973 1.00 92.06 106 ALA A C 1
ATOM 925 O O . ALA A 1 106 ? -1.216 -3.967 -8.936 1.00 92.06 106 ALA A O 1
ATOM 926 N N . ALA A 1 107 ? 0.353 -2.598 -8.068 1.00 91.94 107 ALA A N 1
ATOM 927 C CA . ALA A 1 107 ? 1.131 -2.453 -9.284 1.00 91.94 107 ALA A CA 1
ATOM 928 C C . ALA A 1 107 ? 2.619 -2.426 -8.934 1.00 91.94 107 ALA A C 1
ATOM 930 O O . ALA A 1 107 ? 3.009 -1.951 -7.867 1.00 91.94 107 ALA A O 1
ATOM 931 N N . ARG A 1 108 ? 3.461 -2.964 -9.818 1.00 91.38 108 ARG A N 1
ATOM 932 C CA . ARG A 1 108 ? 4.915 -2.887 -9.669 1.00 91.38 108 ARG A CA 1
ATOM 933 C C . ARG A 1 108 ? 5.587 -2.776 -11.025 1.00 91.38 108 ARG A C 1
ATOM 935 O O . ARG A 1 108 ? 5.206 -3.481 -11.957 1.00 91.38 108 ARG A O 1
ATOM 942 N N . ASN A 1 109 ? 6.613 -1.946 -11.104 1.00 89.88 109 ASN A N 1
ATOM 943 C CA . ASN A 1 109 ? 7.485 -1.883 -12.258 1.00 89.88 109 ASN A CA 1
ATOM 944 C C . ASN A 1 109 ? 8.273 -3.196 -12.362 1.00 89.88 109 ASN A C 1
ATOM 946 O O . ASN A 1 109 ? 8.973 -3.581 -11.424 1.00 89.88 109 ASN A O 1
ATOM 950 N N . LYS A 1 110 ? 8.147 -3.897 -13.493 1.00 86.44 110 LYS A N 1
ATOM 951 C CA . LYS A 1 110 ? 8.866 -5.157 -13.747 1.00 86.44 110 LYS A CA 1
ATOM 952 C C . LYS A 1 110 ? 10.231 -4.967 -14.411 1.00 86.44 110 LYS A C 1
ATOM 954 O O . LYS A 1 110 ? 10.969 -5.938 -14.544 1.00 86.44 110 LYS A O 1
ATOM 959 N N . SER A 1 111 ? 10.576 -3.742 -14.801 1.00 86.25 111 SER A N 1
ATOM 960 C CA . SER A 1 111 ? 11.831 -3.423 -15.495 1.00 86.25 111 SER A CA 1
ATOM 961 C C . SER A 1 111 ? 13.058 -3.512 -14.585 1.00 86.25 111 SER A C 1
ATOM 963 O O . SER A 1 111 ? 14.183 -3.559 -15.071 1.00 86.25 111 SER A O 1
ATOM 965 N N . TYR A 1 112 ? 12.865 -3.534 -13.264 1.00 81.31 112 TYR A N 1
ATOM 966 C CA . TYR A 1 112 ? 13.933 -3.746 -12.294 1.00 81.31 112 TYR A CA 1
ATOM 967 C C . TYR A 1 112 ? 13.438 -4.544 -11.090 1.00 81.31 112 TYR A C 1
ATOM 969 O O . TYR A 1 112 ? 12.241 -4.665 -10.824 1.00 81.31 112 TYR A O 1
ATOM 977 N N . LYS A 1 113 ? 14.387 -5.102 -10.337 1.00 80.88 113 LYS A N 1
ATOM 978 C CA . LYS A 1 113 ? 14.087 -5.834 -9.111 1.00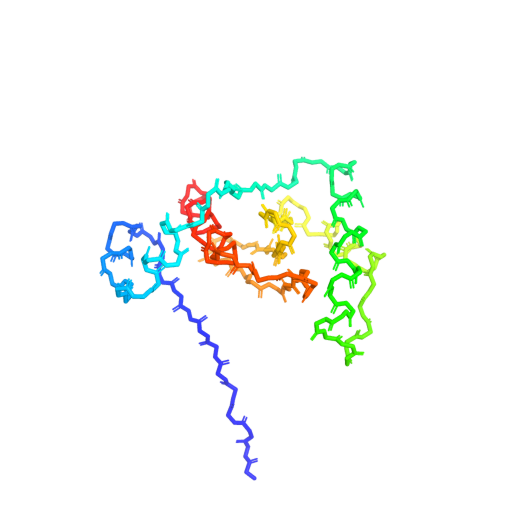 80.88 113 LYS A CA 1
ATOM 979 C C . LYS A 1 113 ? 13.705 -4.853 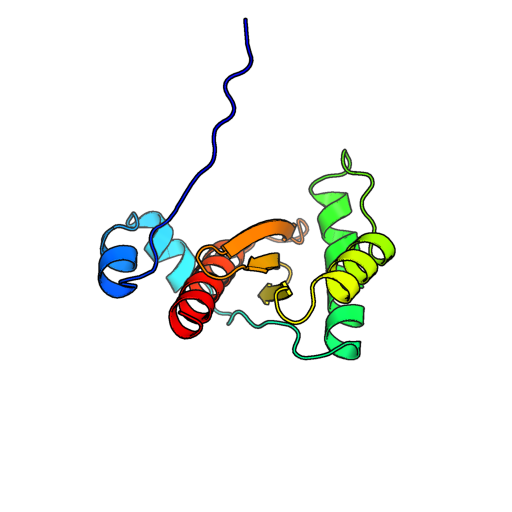-8.004 1.00 80.88 113 LYS A C 1
ATOM 981 O O . LYS A 1 113 ? 14.518 -4.039 -7.583 1.00 80.88 113 LYS A O 1
ATOM 986 N N . THR A 1 114 ? 12.485 -4.972 -7.497 1.00 77.88 114 THR A N 1
ATOM 987 C CA . THR A 1 114 ? 12.044 -4.253 -6.299 1.00 77.88 114 THR A CA 1
ATOM 988 C C . THR A 1 114 ? 12.741 -4.838 -5.061 1.00 77.88 114 THR A C 1
ATOM 990 O O . THR A 1 114 ? 12.515 -5.996 -4.697 1.00 77.88 114 THR A O 1
ATOM 993 N N . GLU A 1 115 ? 13.598 -4.055 -4.414 1.00 88.50 115 GLU A N 1
ATOM 994 C CA . GLU A 1 115 ? 14.265 -4.335 -3.138 1.00 88.50 115 GLU A CA 1
ATOM 995 C C . GLU A 1 115 ? 13.350 -4.149 -1.910 1.00 88.50 115 GLU A C 1
ATOM 997 O O . GLU A 1 115 ? 13.677 -3.422 -0.983 1.00 88.50 115 GLU A O 1
ATOM 1002 N N . GLY A 1 116 ? 12.209 -4.841 -1.866 1.00 93.19 116 GLY A N 1
ATOM 1003 C CA . GLY A 1 116 ? 11.335 -4.855 -0.681 1.00 93.19 116 GLY A CA 1
ATOM 1004 C C . GLY A 1 116 ? 10.264 -3.757 -0.621 1.00 93.19 116 GLY A C 1
ATOM 1005 O O . GLY A 1 116 ? 9.481 -3.734 0.326 1.00 93.19 116 GLY A O 1
ATOM 1006 N N . GLN A 1 117 ? 10.146 -2.911 -1.651 1.00 95.12 117 GLN A N 1
ATOM 1007 C CA . GLN A 1 117 ? 9.137 -1.843 -1.734 1.00 95.12 117 GLN A CA 1
ATOM 1008 C C . GLN A 1 117 ? 7.698 -2.336 -1.487 1.00 95.12 117 GLN A C 1
ATOM 1010 O O . GLN A 1 117 ? 6.992 -1.686 -0.720 1.00 95.12 117 GLN A O 1
ATOM 1015 N N . PRO A 1 118 ? 7.232 -3.485 -2.033 1.00 94.31 118 PRO A N 1
ATOM 1016 C CA . PRO A 1 118 ? 5.885 -3.974 -1.726 1.00 94.31 118 PRO A CA 1
ATOM 1017 C C . PRO A 1 118 ? 5.679 -4.278 -0.237 1.00 94.31 118 PRO A C 1
ATOM 1019 O O . PRO A 1 118 ? 4.618 -3.998 0.314 1.00 94.31 118 PRO A O 1
ATOM 1022 N N . SER A 1 119 ? 6.697 -4.831 0.429 1.00 95.56 119 SER A N 1
ATOM 1023 C CA . SER A 1 119 ? 6.644 -5.120 1.863 1.00 95.56 119 SER A CA 1
ATOM 1024 C C . SER A 1 119 ? 6.681 -3.840 2.695 1.00 95.56 119 SER A C 1
ATOM 1026 O O . SER A 1 119 ? 5.946 -3.744 3.673 1.00 95.56 119 SER A O 1
ATOM 1028 N N . MET A 1 120 ? 7.478 -2.847 2.286 1.00 97.06 120 MET A N 1
ATOM 1029 C CA . MET A 1 120 ? 7.506 -1.529 2.925 1.00 97.06 120 MET A CA 1
ATOM 1030 C C . MET A 1 120 ? 6.149 -0.822 2.829 1.00 97.06 120 MET A C 1
ATOM 1032 O O . MET A 1 120 ? 5.664 -0.305 3.831 1.00 97.06 120 MET A O 1
ATOM 1036 N N . ILE A 1 121 ? 5.502 -0.860 1.657 1.00 96.88 121 ILE A N 1
ATOM 1037 C CA . ILE A 1 121 ? 4.153 -0.309 1.472 1.00 96.88 121 ILE A CA 1
ATOM 1038 C C . ILE A 1 121 ? 3.174 -0.960 2.442 1.00 96.88 121 ILE A C 1
ATOM 1040 O O . ILE A 1 121 ? 2.511 -0.254 3.191 1.00 96.88 121 ILE A O 1
ATOM 1044 N N . LEU A 1 122 ? 3.098 -2.294 2.471 1.00 96.25 122 LEU A N 1
ATOM 1045 C CA . LEU A 1 122 ? 2.157 -2.982 3.357 1.00 96.25 122 LEU A CA 1
ATOM 1046 C C . LEU A 1 122 ? 2.443 -2.698 4.835 1.00 96.25 122 LEU A C 1
ATOM 1048 O O . LEU A 1 122 ? 1.504 -2.554 5.607 1.00 96.25 122 LEU A O 1
ATOM 1052 N N . TRP A 1 123 ? 3.711 -2.567 5.228 1.00 97.31 123 TRP A N 1
ATOM 1053 C CA . TRP A 1 123 ? 4.056 -2.176 6.592 1.00 97.31 123 TRP A CA 1
ATOM 1054 C C . TRP A 1 123 ? 3.592 -0.756 6.928 1.00 97.31 123 TRP A C 1
ATOM 1056 O O . TRP A 1 123 ? 3.020 -0.541 7.993 1.00 97.31 123 TRP A O 1
ATOM 1066 N N . GLN A 1 124 ? 3.781 0.204 6.019 1.00 97.50 124 GLN A N 1
ATOM 1067 C CA . GLN A 1 124 ? 3.274 1.562 6.210 1.00 97.50 124 GLN A CA 1
ATOM 1068 C C . GLN A 1 124 ? 1.747 1.590 6.294 1.00 97.50 124 GLN A C 1
ATOM 1070 O O . GLN A 1 124 ? 1.205 2.214 7.195 1.00 97.50 124 GLN A O 1
ATOM 1075 N N . VAL A 1 125 ? 1.061 0.840 5.430 1.00 96.75 125 VAL A N 1
ATOM 1076 C CA . VAL A 1 125 ? -0.400 0.692 5.464 1.00 96.75 125 VAL A CA 1
ATOM 1077 C C . VAL A 1 125 ? -0.877 0.178 6.820 1.00 96.75 125 VAL A C 1
ATOM 1079 O O . VAL A 1 125 ? -1.841 0.701 7.364 1.00 96.75 125 VAL A O 1
ATOM 1082 N N . MET A 1 126 ? -0.214 -0.835 7.384 1.00 96.44 126 MET A N 1
ATOM 1083 C CA . MET A 1 126 ? -0.584 -1.372 8.697 1.00 96.44 126 MET A CA 1
ATOM 1084 C C . MET A 1 126 ? -0.426 -0.330 9.807 1.00 96.44 126 MET A C 1
ATOM 1086 O O . MET A 1 126 ? -1.298 -0.246 10.665 1.00 96.44 126 MET A O 1
ATOM 1090 N N . LYS A 1 127 ? 0.650 0.467 9.777 1.00 96.56 127 LYS A N 1
ATOM 1091 C CA . LYS A 1 127 ? 0.860 1.556 10.741 1.00 96.56 127 LYS A CA 1
ATOM 1092 C C . LYS A 1 127 ? -0.231 2.618 10.625 1.00 96.56 127 LYS A C 1
ATOM 1094 O O . LYS A 1 127 ? -0.898 2.902 11.610 1.00 96.56 127 LYS A O 1
ATOM 1099 N N . ASP A 1 128 ? -0.474 3.112 9.415 1.00 95.50 128 ASP A N 1
ATOM 1100 C CA . ASP A 1 128 ? -1.472 4.155 9.171 1.00 95.50 128 ASP A CA 1
ATOM 1101 C C . ASP A 1 128 ? -2.885 3.702 9.550 1.00 95.50 128 ASP A C 1
ATOM 1103 O O . ASP A 1 128 ? -3.653 4.466 10.124 1.00 95.50 128 ASP A O 1
ATOM 1107 N N . LEU A 1 129 ? -3.252 2.459 9.225 1.00 94.81 129 LEU A N 1
ATOM 1108 C CA . LEU A 1 129 ? -4.557 1.919 9.597 1.00 94.81 129 LEU A CA 1
ATOM 1109 C C . LEU A 1 129 ? -4.676 1.725 11.111 1.00 94.81 129 LEU A C 1
ATOM 1111 O O . LEU A 1 129 ? -5.740 1.981 11.649 1.00 94.81 129 LEU A O 1
ATOM 1115 N N . ASN A 1 130 ? -3.607 1.319 11.802 1.00 95.31 130 ASN A N 1
ATOM 1116 C CA . ASN A 1 130 ? -3.621 1.224 13.263 1.00 95.31 130 ASN A CA 1
ATOM 1117 C C . ASN A 1 130 ? -3.772 2.600 13.933 1.00 95.31 130 ASN A C 1
ATOM 1119 O O . ASN A 1 130 ? -4.481 2.712 14.927 1.00 95.31 130 ASN A O 1
ATOM 1123 N N . GLU A 1 131 ? -3.159 3.646 13.374 1.00 93.69 131 GLU A N 1
ATOM 1124 C CA . GLU A 1 131 ? -3.320 5.028 13.848 1.00 93.69 131 GLU A CA 1
ATOM 1125 C C . GLU A 1 131 ? -4.748 5.562 13.653 1.00 93.69 131 GLU A C 1
ATOM 1127 O O . GLU A 1 131 ? -5.203 6.408 14.423 1.00 93.69 131 GLU A O 1
ATOM 1132 N N . LEU A 1 132 ? -5.466 5.068 12.640 1.00 91.12 132 LEU A N 1
ATOM 1133 C CA . LEU A 1 132 ? -6.859 5.436 12.370 1.00 91.12 132 LEU A CA 1
ATOM 1134 C C . LEU A 1 132 ? -7.877 4.738 13.293 1.00 91.12 132 LEU A C 1
ATOM 1136 O O . LEU A 1 132 ? -9.034 5.170 13.322 1.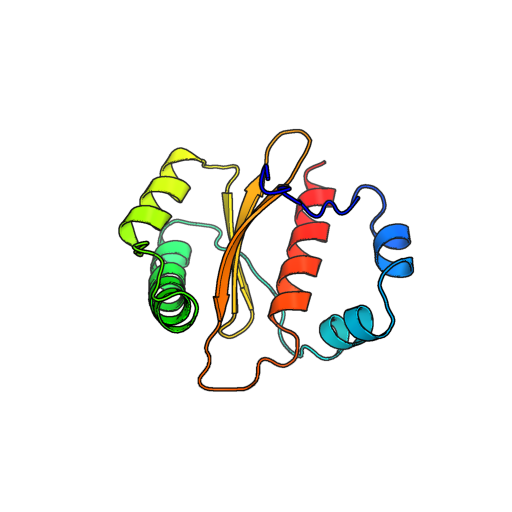00 91.12 132 LEU A O 1
ATOM 1140 N N . GLY A 1 133 ? -7.445 3.730 14.060 1.00 86.75 133 GLY A N 1
ATOM 1141 C CA . GLY A 1 133 ? -8.290 2.899 14.931 1.00 86.75 133 GLY A CA 1
ATOM 1142 C C . GLY A 1 133 ? -8.943 1.714 14.227 1.00 86.75 133 GLY A C 1
ATOM 1143 O O . GLY A 1 133 ? -9.748 1.048 14.914 1.00 86.75 133 GLY A O 1
#

Nearest PDB structures (foldseek):
  6snr-assembly1_A  TM=8.073E-01  e=8.922E-04  Staphylococcus aureus
  4my3-assembly3_D  TM=6.272E-01  e=3.807E-02  Kribbella flavida DSM 17836
  4my0-assembly1_C  TM=6.600E-01  e=5.179E-02  Kribbella flavida DSM 17836
  6n44-assembly4_G-3  TM=6.625E-01  e=7.764E-01  Ovis aries
  6n44-assembly4_F  TM=6.598E-01  e=8.257E-01  Ovis aries